Protein AF-A0A1F9YMA4-F1 (afdb_monomer_lite)

Foldseek 3Di:
DDDDDPDDPPDDPPDPVVVVVVVVVVQVPQPDWDDDFQEIETAACDDDFFHDPPVQQDDPPPPNGGPNRVVVNVVVVVVQCCVCVVVVDDRPCVDVVNPNPRRHDYHYRGHDPDDPPDPPPDPPPPDDDDDPD

pLDDT: mean 78.06, std 22.76, range [34.41, 98.19]

Secondary structure (DSSP, 8-state):
-PPP----------HHHHHHHHHHHHHTT--EEEEETTEEEEEBSSSSSSBPPGGG---SS-SSS-HHHHHHHHHHHHHHHIIIIIS-PPPGGGSGGGTT----EEEE----SSS---TTS------S-S---

Sequence (133 aa):
MLRPLIGCLVLNLAAAAGAADDWNRRKTKLDRFHQQDEFRVFYTLSGVQDALPPGSRRDADGDGTPDLVQDVAAQLVAARRVFTEVLGLRHPLQSPRYGGKPKVVNVNLMDFDEGNGTTYDEPIWKAAQRARP

Structure (mmCIF, N/CA/C/O backbone):
data_AF-A0A1F9YMA4-F1
#
_entry.id   AF-A0A1F9YMA4-F1
#
loop_
_atom_site.group_PDB
_atom_site.id
_atom_site.type_symbol
_atom_site.label_atom_id
_atom_site.label_alt_id
_atom_site.label_comp_id
_atom_site.label_asym_id
_atom_site.label_entity_id
_atom_site.label_seq_id
_atom_site.pdbx_PDB_ins_code
_atom_site.Cartn_x
_atom_site.Cartn_y
_atom_site.Cartn_z
_atom_site.occupancy
_atom_site.B_iso_or_equiv
_atom_site.auth_seq_id
_atom_site.auth_comp_id
_atom_site.auth_asym_id
_atom_site.auth_atom_id
_atom_site.pdbx_PDB_model_num
ATOM 1 N N . MET A 1 1 ? -27.272 57.348 -29.421 1.00 37.19 1 MET A N 1
ATOM 2 C CA . MET A 1 1 ? -27.857 56.235 -28.640 1.00 37.19 1 MET A CA 1
ATOM 3 C C . MET A 1 1 ? -26.952 55.021 -28.806 1.00 37.19 1 MET A C 1
ATOM 5 O O . MET A 1 1 ? -26.686 54.628 -29.933 1.00 37.19 1 MET A O 1
ATOM 9 N N . LEU A 1 2 ? -26.362 54.555 -27.705 1.00 35.00 2 LEU A N 1
ATOM 10 C CA . LEU A 1 2 ? -25.187 53.676 -27.639 1.00 35.00 2 LEU A CA 1
ATOM 11 C C . LEU A 1 2 ? -25.626 52.195 -27.577 1.00 35.00 2 LEU A C 1
ATOM 13 O O . LEU A 1 2 ? -26.465 51.853 -26.749 1.00 35.00 2 LEU A O 1
ATOM 17 N N . ARG A 1 3 ? -25.086 51.324 -28.442 1.00 36.53 3 ARG A N 1
ATOM 18 C CA . ARG A 1 3 ? -25.312 49.860 -28.407 1.00 36.53 3 ARG A CA 1
ATOM 19 C C . ARG A 1 3 ? -24.315 49.219 -27.428 1.00 36.53 3 ARG A C 1
ATOM 21 O O . ARG A 1 3 ? -23.128 49.505 -27.573 1.00 36.53 3 ARG A O 1
ATOM 28 N N . PRO A 1 4 ? -24.715 48.334 -26.497 1.00 41.12 4 PRO A N 1
ATOM 29 C CA . PRO A 1 4 ? -23.746 47.557 -25.736 1.00 41.12 4 PRO A CA 1
ATOM 30 C C . PRO A 1 4 ? -23.337 46.301 -26.523 1.00 41.12 4 PRO A C 1
ATOM 32 O O . PRO A 1 4 ? -24.173 45.483 -26.905 1.00 41.12 4 PRO A O 1
ATOM 35 N N . LEU A 1 5 ? -22.033 46.166 -26.770 1.00 44.44 5 LEU A N 1
ATOM 36 C CA . LEU A 1 5 ? -21.385 44.931 -27.210 1.00 44.44 5 LEU A CA 1
ATOM 37 C C . LEU A 1 5 ? -21.244 44.008 -25.994 1.00 44.44 5 LEU A C 1
ATOM 39 O O . LEU A 1 5 ? -20.445 44.276 -25.099 1.00 44.44 5 LEU A O 1
ATOM 43 N N . ILE A 1 6 ? -22.019 42.925 -25.956 1.00 44.66 6 ILE A N 1
ATOM 44 C CA . ILE A 1 6 ? -21.833 41.840 -24.987 1.00 44.66 6 ILE A CA 1
ATOM 45 C C . ILE A 1 6 ? -20.701 40.959 -25.522 1.00 44.66 6 ILE A C 1
ATOM 47 O O . ILE A 1 6 ? -20.899 40.123 -26.402 1.00 44.66 6 ILE A O 1
ATOM 51 N N . GLY A 1 7 ? -19.488 41.204 -25.026 1.00 37.41 7 GLY A N 1
ATOM 52 C CA . GLY A 1 7 ? -18.338 40.332 -25.239 1.00 37.41 7 GLY A CA 1
ATOM 53 C C . GLY A 1 7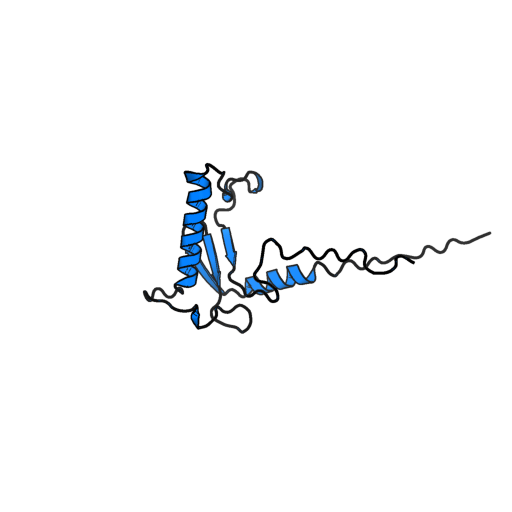 ? -18.507 39.053 -24.425 1.00 37.41 7 GLY A C 1
ATOM 54 O O . GLY A 1 7 ? -18.468 39.081 -23.198 1.00 37.41 7 GLY A O 1
ATOM 55 N N . CYS A 1 8 ? -18.722 37.935 -25.114 1.00 35.25 8 CYS A N 1
ATOM 56 C CA . CYS A 1 8 ? -18.809 36.610 -24.517 1.00 35.25 8 CYS A CA 1
ATOM 57 C C . CYS A 1 8 ? -17.406 36.175 -24.058 1.00 35.25 8 CYS A C 1
ATOM 59 O O . CYS A 1 8 ? -16.556 35.827 -24.877 1.00 35.25 8 CYS A O 1
ATOM 61 N N . LEU A 1 9 ? -17.147 36.220 -22.749 1.00 36.16 9 LEU A N 1
ATOM 62 C CA . LEU A 1 9 ? -15.943 35.655 -22.143 1.00 36.16 9 LEU A CA 1
ATOM 63 C C . LEU A 1 9 ? -16.097 34.126 -22.105 1.00 36.16 9 LEU A C 1
ATOM 65 O O . LEU A 1 9 ? -16.756 33.585 -21.221 1.00 36.16 9 LEU A O 1
ATOM 69 N N . VAL A 1 10 ? -15.517 33.420 -23.076 1.00 42.75 10 VAL A N 1
ATOM 70 C CA . VAL A 1 10 ? -15.397 31.956 -23.015 1.00 42.75 10 VAL A CA 1
ATOM 71 C C . VAL A 1 10 ? -14.225 31.626 -22.094 1.00 42.75 10 VAL A C 1
ATOM 73 O O . VAL A 1 10 ? -13.062 31.716 -22.483 1.00 42.75 10 VAL A O 1
ATOM 76 N N . LEU A 1 11 ? -14.534 31.288 -20.842 1.00 39.09 11 LEU A N 1
ATOM 77 C CA . LEU A 1 11 ? -13.556 30.803 -19.874 1.00 39.09 11 LEU A CA 1
ATOM 78 C C . LEU A 1 11 ? -13.266 29.322 -20.176 1.00 39.09 11 LEU A C 1
ATOM 80 O O . LEU A 1 11 ? -14.116 28.460 -19.968 1.00 39.09 11 LEU A O 1
ATOM 84 N N . ASN A 1 12 ? -12.078 29.027 -20.705 1.00 39.22 12 ASN A N 1
ATOM 85 C CA . ASN A 1 12 ? -11.652 27.662 -21.026 1.00 39.22 12 ASN A CA 1
ATOM 86 C C . ASN A 1 12 ? -11.240 26.909 -19.745 1.00 39.22 12 ASN A C 1
ATOM 88 O O . ASN A 1 12 ? -10.182 27.162 -19.170 1.00 39.22 12 ASN A O 1
ATOM 92 N N . LEU A 1 13 ? -12.090 25.978 -19.308 1.00 45.03 13 LEU A N 1
ATOM 93 C CA . LEU A 1 13 ? -11.980 25.188 -18.076 1.00 45.03 13 LEU A CA 1
ATOM 94 C C . LEU A 1 13 ? -11.423 23.771 -18.352 1.00 45.03 13 LEU A C 1
ATOM 96 O O . LEU A 1 13 ? -12.101 22.788 -18.078 1.00 45.03 13 LEU A O 1
ATOM 100 N N . ALA A 1 14 ? -10.232 23.633 -18.951 1.00 46.03 14 ALA A N 1
ATOM 101 C CA . ALA A 1 14 ? -9.767 22.325 -19.462 1.00 46.03 14 ALA A CA 1
ATOM 102 C C . ALA A 1 14 ? -8.554 21.688 -18.746 1.00 46.03 14 ALA A C 1
ATOM 104 O O . ALA A 1 14 ? -8.293 20.506 -18.941 1.00 46.03 14 ALA A O 1
ATOM 105 N N . ALA A 1 15 ? -7.800 22.410 -17.910 1.00 43.75 15 ALA A N 1
ATOM 106 C CA . ALA A 1 15 ? -6.479 21.922 -17.480 1.00 43.75 15 ALA A CA 1
ATOM 107 C C . ALA A 1 15 ? -6.486 20.877 -16.339 1.00 43.75 15 ALA A C 1
ATOM 109 O O . ALA A 1 15 ? -5.608 20.023 -16.299 1.00 43.75 15 ALA A O 1
ATOM 110 N N . ALA A 1 16 ? -7.464 20.898 -15.424 1.00 44.75 16 ALA A N 1
ATOM 111 C CA . ALA A 1 16 ? -7.492 19.977 -14.274 1.00 44.75 16 ALA A CA 1
ATOM 112 C C . ALA A 1 16 ? -8.074 18.584 -14.594 1.00 44.75 16 ALA A C 1
ATOM 114 O O . ALA A 1 16 ? -7.879 17.648 -13.823 1.00 44.75 16 ALA A O 1
ATOM 115 N N . ALA A 1 17 ? -8.774 18.436 -15.724 1.00 49.19 17 ALA A N 1
ATOM 116 C CA . ALA A 1 17 ? -9.357 17.159 -16.136 1.00 49.19 17 ALA A CA 1
ATOM 117 C C . ALA A 1 17 ? -8.282 16.163 -16.619 1.00 49.19 17 ALA A C 1
ATOM 119 O O . ALA A 1 17 ? -8.317 14.993 -16.250 1.00 49.19 17 ALA A O 1
ATOM 120 N N . GLY A 1 18 ? -7.261 16.642 -17.344 1.00 57.12 18 GLY A N 1
ATOM 121 C CA . GLY A 1 18 ? -6.282 15.777 -18.015 1.00 57.12 18 GLY A CA 1
ATOM 122 C C . GLY A 1 18 ? -5.458 14.877 -17.085 1.00 57.12 18 GLY A C 1
ATOM 123 O O . GLY A 1 18 ? -5.297 13.696 -17.368 1.00 57.12 18 GLY A O 1
ATOM 124 N N . ALA A 1 19 ? -4.977 15.384 -15.945 1.00 60.00 19 ALA A N 1
ATOM 125 C CA . ALA A 1 19 ? -4.152 14.587 -15.026 1.00 60.00 19 ALA A CA 1
ATOM 126 C C . ALA A 1 19 ? -4.958 13.499 -14.287 1.00 60.00 19 ALA A C 1
ATOM 128 O O . ALA A 1 19 ? -4.486 12.375 -14.105 1.00 60.00 19 ALA A O 1
ATOM 129 N N . ALA A 1 20 ? -6.197 13.809 -13.887 1.00 62.16 20 ALA A N 1
ATOM 130 C CA . ALA A 1 20 ? -7.091 12.835 -13.262 1.00 62.16 20 ALA A CA 1
ATOM 131 C C . ALA A 1 20 ? -7.522 11.743 -14.259 1.00 62.16 20 ALA A C 1
ATOM 133 O O . ALA A 1 20 ? -7.615 10.567 -13.891 1.00 62.16 20 ALA A O 1
ATOM 134 N N . ASP A 1 21 ? -7.737 12.117 -15.521 1.00 74.62 21 ASP A N 1
ATOM 135 C CA . ASP A 1 21 ? -8.067 11.193 -16.607 1.00 74.62 21 ASP A CA 1
ATOM 136 C C . ASP A 1 21 ? -6.889 10.265 -16.944 1.00 74.62 21 ASP A C 1
ATOM 138 O O . ASP A 1 21 ? -7.074 9.057 -17.123 1.00 74.62 21 ASP A O 1
ATOM 142 N N . ASP A 1 22 ? -5.665 10.794 -16.941 1.00 81.50 22 ASP A N 1
ATOM 143 C CA . ASP A 1 22 ? -4.432 10.033 -17.148 1.00 81.50 22 ASP A CA 1
ATOM 144 C C . ASP A 1 22 ? -4.184 9.008 -16.040 1.00 81.50 22 ASP A C 1
ATOM 146 O O . ASP A 1 22 ? -3.942 7.831 -16.323 1.00 81.50 22 ASP A O 1
ATOM 150 N N . TRP A 1 23 ? -4.346 9.417 -14.783 1.00 80.75 23 TRP A N 1
ATOM 151 C CA . TRP A 1 23 ? -4.269 8.524 -13.629 1.00 80.75 23 TRP A CA 1
ATOM 152 C C . TRP A 1 23 ? -5.311 7.402 -13.691 1.00 80.75 23 TRP A C 1
ATOM 154 O O . TRP A 1 23 ? -4.999 6.228 -13.477 1.00 80.75 23 TRP A O 1
ATOM 164 N N . ASN A 1 24 ? -6.567 7.736 -14.005 1.00 85.38 24 ASN A N 1
ATOM 165 C CA . ASN A 1 24 ? -7.628 6.738 -14.126 1.00 85.38 24 ASN A CA 1
ATOM 166 C C . ASN A 1 24 ? -7.340 5.736 -15.249 1.00 85.38 24 ASN A C 1
ATOM 168 O O . ASN A 1 24 ? -7.510 4.537 -15.035 1.00 85.38 24 ASN A O 1
ATOM 172 N N . ARG A 1 25 ? -6.837 6.203 -16.396 1.00 87.75 25 ARG A N 1
ATOM 173 C CA . ARG A 1 25 ? -6.434 5.353 -17.525 1.00 87.75 25 ARG A CA 1
ATOM 174 C C . ARG A 1 25 ? -5.220 4.474 -17.214 1.00 87.75 25 ARG A C 1
ATOM 176 O O . ARG A 1 25 ? -5.120 3.372 -17.746 1.00 87.75 25 ARG A O 1
ATOM 183 N N . ARG A 1 26 ? -4.274 4.940 -16.397 1.00 89.19 26 ARG A N 1
ATOM 184 C CA . ARG A 1 26 ? -3.100 4.147 -15.990 1.00 89.19 26 ARG A CA 1
ATOM 185 C C . ARG A 1 26 ? -3.475 3.038 -15.018 1.00 89.19 26 ARG A C 1
ATOM 187 O O . ARG A 1 26 ? -3.130 1.888 -15.266 1.00 89.19 26 ARG A O 1
ATOM 194 N N . LYS A 1 27 ? -4.302 3.334 -14.010 1.00 89.44 27 LYS A N 1
ATOM 195 C CA . LYS A 1 27 ? -4.815 2.317 -13.072 1.00 89.44 27 LYS A CA 1
ATOM 196 C C . LYS A 1 27 ? -5.494 1.141 -13.768 1.00 89.44 27 LYS A C 1
ATOM 198 O O . LYS A 1 27 ? -5.356 0.014 -13.310 1.00 89.44 27 LYS A O 1
ATOM 203 N N . THR A 1 28 ? -6.217 1.370 -14.869 1.00 90.94 28 THR A N 1
ATOM 204 C CA . THR A 1 28 ? -6.881 0.273 -15.599 1.00 90.94 28 THR A CA 1
ATOM 205 C C . THR A 1 28 ? -5.904 -0.667 -16.308 1.00 90.94 28 THR A C 1
ATOM 207 O O . THR A 1 28 ? -6.336 -1.707 -16.793 1.00 90.94 28 THR A O 1
ATOM 210 N N . LYS A 1 29 ? -4.612 -0.321 -16.395 1.00 93.00 29 LYS A N 1
ATOM 211 C CA . LYS A 1 29 ? -3.555 -1.172 -16.963 1.00 93.00 29 LYS A CA 1
ATOM 212 C C . LYS A 1 29 ? -2.882 -2.080 -15.930 1.00 93.00 29 LYS A C 1
ATOM 214 O O . LYS A 1 29 ? -2.098 -2.936 -16.324 1.00 93.00 29 LYS A O 1
ATOM 219 N N . LEU A 1 30 ? -3.162 -1.900 -14.637 1.00 94.62 30 LEU A N 1
ATOM 220 C CA . LEU A 1 30 ? -2.674 -2.801 -13.596 1.00 94.62 30 LEU A CA 1
ATOM 221 C C . LEU A 1 30 ? -3.466 -4.109 -13.672 1.00 94.62 30 LEU A C 1
ATOM 223 O O . LEU A 1 30 ? -4.652 -4.151 -13.348 1.00 94.62 30 LEU A O 1
ATOM 227 N N . ASP A 1 31 ? -2.815 -5.161 -14.156 1.00 95.75 31 ASP A N 1
ATOM 228 C CA . ASP A 1 31 ? -3.439 -6.424 -14.556 1.00 95.75 31 ASP A CA 1
ATOM 229 C C . ASP A 1 31 ? -3.365 -7.519 -13.485 1.00 95.75 31 ASP A C 1
ATOM 231 O O . ASP A 1 31 ? -4.040 -8.544 -13.598 1.00 95.75 31 ASP A O 1
ATOM 235 N N . ARG A 1 32 ? -2.581 -7.305 -12.423 1.00 97.50 32 ARG A N 1
ATOM 236 C CA . ARG A 1 32 ? -2.447 -8.231 -11.295 1.00 97.50 32 ARG A CA 1
ATOM 237 C C . ARG A 1 32 ? -2.877 -7.562 -9.997 1.00 97.50 32 ARG A C 1
ATOM 239 O O . ARG A 1 32 ? -2.805 -6.342 -9.843 1.00 97.50 32 ARG A O 1
ATOM 246 N N . PHE A 1 33 ? -3.306 -8.375 -9.036 1.00 97.56 33 PHE A N 1
ATOM 247 C CA . PHE A 1 33 ? -3.516 -7.915 -7.671 1.00 97.56 33 PHE A CA 1
ATOM 248 C C . PHE A 1 33 ? -3.151 -8.991 -6.652 1.00 97.56 33 PHE A C 1
ATOM 250 O O . PHE A 1 33 ? -3.270 -10.183 -6.923 1.00 97.56 33 PHE A O 1
ATOM 257 N N . HIS A 1 34 ? -2.750 -8.543 -5.470 1.00 98.00 34 HIS A N 1
ATOM 258 C CA . HIS A 1 34 ? -2.648 -9.351 -4.260 1.00 98.00 34 HIS A CA 1
ATOM 259 C C . HIS A 1 34 ? -3.577 -8.741 -3.209 1.00 98.00 34 HIS A C 1
ATOM 261 O O . HIS A 1 34 ? -3.714 -7.517 -3.140 1.00 98.00 34 HIS A O 1
ATOM 267 N N . GLN A 1 35 ? -4.262 -9.566 -2.420 1.00 97.88 35 GLN A N 1
ATOM 268 C CA . GLN A 1 35 ? -5.158 -9.076 -1.377 1.00 97.88 35 GLN A CA 1
ATOM 269 C C . GLN A 1 35 ? -4.825 -9.723 -0.038 1.00 97.88 35 GLN A C 1
ATOM 271 O O . GLN A 1 35 ? -4.809 -10.946 0.066 1.00 97.88 35 GLN A O 1
ATOM 276 N N . GLN A 1 36 ? -4.669 -8.882 0.982 1.00 97.88 36 GLN A N 1
ATOM 277 C CA . GLN A 1 36 ? -4.536 -9.287 2.375 1.00 97.88 36 GLN A CA 1
ATOM 278 C C . GLN A 1 36 ? -5.513 -8.468 3.224 1.00 97.88 36 GLN A C 1
ATOM 280 O O . GLN A 1 36 ? -5.521 -7.237 3.164 1.00 97.88 36 GLN A O 1
ATOM 285 N N . ASP A 1 37 ? -6.366 -9.153 3.988 1.00 96.44 37 ASP A N 1
ATOM 286 C CA . ASP A 1 37 ? -7.514 -8.566 4.690 1.00 96.44 37 ASP A CA 1
ATOM 287 C C . ASP A 1 37 ? -8.342 -7.641 3.763 1.00 96.44 37 ASP A C 1
ATOM 289 O O . ASP A 1 37 ? -8.775 -8.048 2.675 1.00 96.44 37 ASP A O 1
ATOM 293 N N . GLU A 1 38 ? -8.587 -6.395 4.178 1.00 95.62 38 GLU A N 1
ATOM 294 C CA . GLU A 1 38 ? -9.283 -5.392 3.375 1.00 95.62 38 GLU A CA 1
ATOM 295 C C . GLU A 1 38 ? -8.408 -4.690 2.323 1.00 95.62 38 GLU A C 1
ATOM 297 O O . GLU A 1 38 ? -8.941 -3.897 1.548 1.00 95.62 38 GLU A O 1
ATOM 302 N N . PHE A 1 39 ? -7.097 -4.929 2.264 1.00 97.94 39 PHE A N 1
ATOM 303 C CA . PHE A 1 39 ? -6.201 -4.219 1.349 1.00 97.94 39 PHE A CA 1
ATOM 304 C C . PHE A 1 39 ? -5.964 -5.019 0.076 1.00 97.94 39 PHE A C 1
ATOM 306 O O . PHE A 1 39 ? -5.400 -6.111 0.107 1.00 97.94 39 PHE A O 1
ATOM 313 N N . ARG A 1 40 ? -6.370 -4.455 -1.065 1.00 98.19 40 ARG A N 1
ATOM 314 C CA . ARG A 1 40 ? -6.106 -5.019 -2.391 1.00 98.19 40 ARG A CA 1
ATOM 315 C C . ARG A 1 40 ? -5.073 -4.172 -3.114 1.00 98.19 40 ARG A C 1
ATOM 317 O O . ARG A 1 40 ? -5.368 -3.041 -3.496 1.00 98.19 40 ARG A O 1
ATOM 324 N N . VAL A 1 41 ? -3.891 -4.737 -3.312 1.00 97.81 41 VAL A N 1
ATOM 325 C CA . VAL A 1 41 ? -2.746 -4.093 -3.950 1.00 97.81 41 VAL A CA 1
ATOM 326 C C . VAL A 1 41 ? -2.700 -4.495 -5.421 1.00 97.81 41 VAL A C 1
ATOM 328 O O . VAL A 1 41 ? -2.460 -5.656 -5.739 1.00 97.81 41 VAL A O 1
ATOM 331 N N . PHE A 1 42 ? -2.950 -3.542 -6.313 1.00 97.81 42 PHE A N 1
ATOM 332 C CA . PHE A 1 42 ? -2.850 -3.690 -7.763 1.00 97.81 42 PHE A CA 1
ATOM 333 C C . PHE A 1 42 ? -1.450 -3.335 -8.251 1.00 97.81 42 PHE A C 1
ATOM 335 O O . PHE A 1 42 ? -0.853 -2.367 -7.779 1.00 97.81 42 PHE A O 1
ATOM 342 N N . TYR A 1 43 ? -0.952 -4.102 -9.215 1.00 96.31 43 TYR A N 1
ATOM 343 C CA . TYR A 1 43 ? 0.370 -3.928 -9.807 1.00 96.31 43 TYR A CA 1
ATOM 344 C C . TYR A 1 43 ? 0.410 -4.527 -11.220 1.00 96.31 43 TYR A C 1
ATOM 346 O O . TYR A 1 43 ? -0.489 -5.269 -11.619 1.00 96.31 43 TYR A O 1
ATOM 354 N N . THR A 1 44 ? 1.467 -4.235 -11.977 1.00 96.38 44 THR A N 1
ATOM 355 C CA . THR A 1 44 ? 1.781 -4.957 -13.216 1.00 96.38 44 THR A CA 1
ATOM 356 C C . THR A 1 44 ? 3.266 -5.295 -13.288 1.00 96.38 44 THR A C 1
ATOM 358 O O . THR A 1 44 ? 4.116 -4.630 -12.693 1.00 96.38 44 THR A O 1
ATOM 361 N N . LEU A 1 45 ? 3.586 -6.374 -14.000 1.00 94.81 45 LEU A N 1
ATOM 362 C CA . LEU A 1 45 ? 4.962 -6.788 -14.298 1.00 94.81 45 LEU A CA 1
ATOM 363 C C . LEU A 1 45 ? 5.367 -6.463 -15.741 1.00 94.81 45 LEU A C 1
ATOM 365 O O . LEU A 1 45 ? 6.498 -6.743 -16.147 1.00 94.81 45 LEU A O 1
ATOM 369 N N . SER A 1 46 ? 4.451 -5.898 -16.525 1.00 91.19 46 SER A N 1
ATOM 370 C CA . SER A 1 46 ? 4.628 -5.666 -17.953 1.00 91.19 46 SER A CA 1
ATOM 371 C C . SER A 1 46 ? 4.363 -4.206 -18.314 1.00 91.19 46 SER A C 1
ATOM 373 O O . SER A 1 46 ? 3.651 -3.494 -17.612 1.00 91.19 46 SER A O 1
ATOM 375 N N . GLY A 1 47 ? 4.963 -3.748 -19.412 1.00 87.12 47 GLY A N 1
ATOM 376 C CA . GLY A 1 47 ? 4.920 -2.345 -19.817 1.00 87.12 47 GLY A CA 1
ATOM 377 C C . GLY A 1 47 ? 6.150 -1.552 -19.377 1.00 87.12 47 GLY A C 1
ATOM 378 O O . GLY A 1 47 ? 7.049 -2.072 -18.721 1.00 87.12 47 GLY A O 1
ATOM 379 N N . VAL A 1 48 ? 6.204 -0.295 -19.821 1.00 82.75 48 VAL A N 1
ATOM 380 C CA . VAL A 1 48 ? 7.379 0.581 -19.659 1.00 82.75 48 VAL A CA 1
ATOM 381 C C . VAL A 1 48 ? 7.224 1.545 -18.482 1.00 82.75 48 VAL A C 1
ATOM 383 O O . VAL A 1 48 ? 8.216 1.867 -17.848 1.00 82.75 48 VA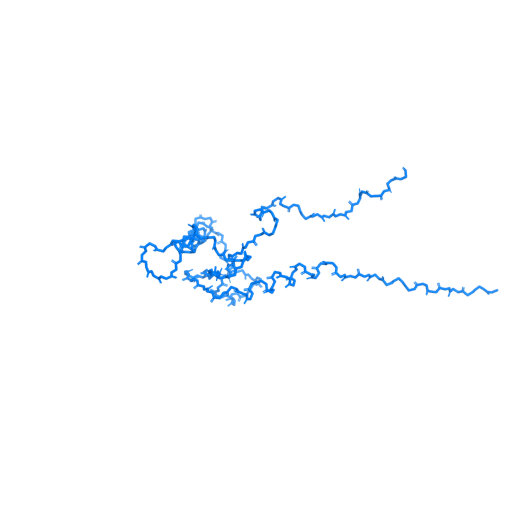L A O 1
ATOM 386 N N . GLN A 1 49 ? 5.998 1.995 -18.201 1.00 84.31 49 GLN A N 1
ATOM 387 C CA . GLN A 1 49 ? 5.738 3.062 -17.229 1.00 84.31 49 GLN A CA 1
ATOM 388 C C . GLN A 1 49 ? 5.439 2.507 -15.830 1.00 84.31 49 GLN A C 1
ATOM 390 O O . GLN A 1 49 ? 6.196 2.738 -14.907 1.00 84.31 49 GLN A O 1
ATOM 395 N N . ASP A 1 50 ? 4.372 1.716 -15.678 1.00 90.31 50 ASP A N 1
ATOM 396 C CA . ASP A 1 50 ? 3.861 1.289 -14.359 1.00 90.31 50 ASP A CA 1
ATOM 397 C C . ASP A 1 50 ? 4.305 -0.115 -13.921 1.00 90.31 50 ASP A C 1
ATOM 399 O O . ASP A 1 50 ? 3.825 -0.653 -12.923 1.00 90.31 50 ASP A O 1
ATOM 403 N N . ALA A 1 51 ? 5.197 -0.746 -14.685 1.00 92.50 51 ALA A N 1
ATOM 404 C CA . ALA A 1 51 ? 5.688 -2.071 -14.347 1.00 92.50 51 ALA A CA 1
ATOM 405 C C . ALA A 1 51 ? 6.631 -1.998 -13.150 1.00 92.50 51 ALA A C 1
ATOM 407 O O . ALA A 1 51 ? 7.561 -1.194 -13.147 1.00 92.50 51 ALA A O 1
ATOM 408 N N . LEU A 1 52 ? 6.462 -2.903 -12.180 1.00 91.81 52 LEU A N 1
ATOM 409 C CA . LEU A 1 52 ? 7.396 -2.996 -11.058 1.00 91.81 52 LEU A CA 1
ATOM 410 C C . LEU A 1 52 ? 8.839 -3.105 -11.587 1.00 91.81 52 LEU A C 1
ATOM 412 O O . LEU A 1 52 ? 9.074 -3.894 -12.509 1.00 91.81 52 LEU A O 1
ATOM 416 N N . PRO A 1 53 ? 9.821 -2.366 -11.047 1.00 90.38 53 PRO A N 1
ATOM 417 C CA . PRO A 1 53 ? 11.208 -2.473 -11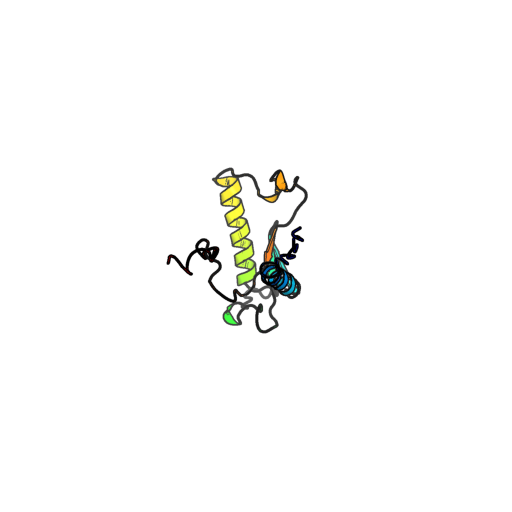.492 1.00 90.38 53 PRO A CA 1
ATOM 418 C C . PRO A 1 53 ? 11.732 -3.908 -11.329 1.00 90.38 53 PRO A C 1
ATOM 420 O O . PRO A 1 53 ? 11.358 -4.563 -10.356 1.00 90.38 53 PRO A O 1
ATOM 423 N N . PRO A 1 54 ? 12.611 -4.425 -12.211 1.00 88.06 54 PRO A N 1
ATOM 424 C CA . PRO A 1 54 ? 13.100 -5.807 -12.129 1.00 88.06 54 PRO A CA 1
ATOM 425 C C . PRO A 1 54 ? 13.642 -6.215 -10.749 1.00 88.06 54 PRO A C 1
ATOM 427 O O . PRO A 1 54 ? 13.369 -7.323 -10.297 1.00 88.06 54 PRO A O 1
ATOM 430 N N . GLY A 1 55 ? 14.336 -5.309 -10.047 1.00 88.44 55 GLY A N 1
ATOM 431 C CA . GLY A 1 55 ? 14.857 -5.554 -8.694 1.00 88.44 55 GLY A CA 1
ATOM 432 C C . GLY A 1 55 ? 13.782 -5.750 -7.615 1.00 88.44 55 GLY A C 1
ATOM 433 O O . GLY A 1 55 ? 14.063 -6.328 -6.573 1.00 88.44 55 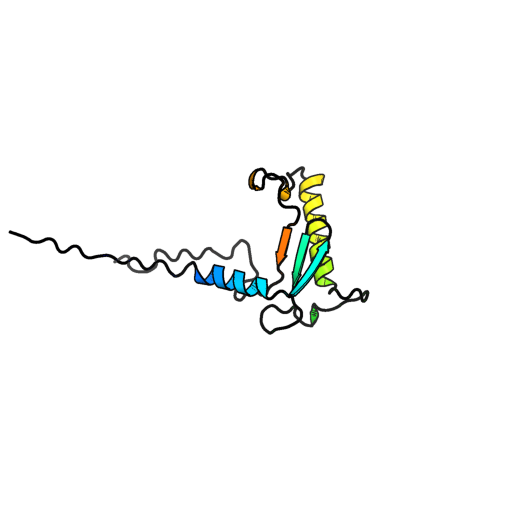GLY A O 1
ATOM 434 N N . SER A 1 56 ? 12.548 -5.324 -7.880 1.00 89.06 56 SER A N 1
ATOM 435 C CA . SER A 1 56 ? 11.395 -5.437 -6.982 1.00 89.06 56 SER A CA 1
ATOM 436 C C . SER A 1 56 ? 10.470 -6.612 -7.323 1.00 89.06 56 SER A C 1
ATOM 438 O O . SER A 1 56 ? 9.423 -6.762 -6.700 1.00 89.06 56 SER A O 1
ATOM 440 N N . ARG A 1 57 ? 10.822 -7.435 -8.323 1.00 92.75 57 ARG A N 1
ATOM 441 C CA . ARG A 1 57 ? 10.017 -8.585 -8.786 1.00 92.75 57 ARG A CA 1
ATOM 442 C C . ARG A 1 57 ? 10.413 -9.912 -8.142 1.00 92.75 57 ARG A C 1
ATOM 444 O O . ARG A 1 57 ? 9.983 -10.958 -8.618 1.00 92.75 57 ARG A O 1
ATOM 451 N N . ARG A 1 58 ? 11.281 -9.880 -7.129 1.00 95.19 58 ARG A N 1
ATOM 452 C CA . ARG A 1 58 ? 11.705 -11.083 -6.413 1.00 95.19 58 ARG A CA 1
ATOM 453 C C . ARG A 1 58 ? 10.484 -11.747 -5.779 1.00 95.19 58 ARG A C 1
ATOM 455 O O . ARG A 1 58 ? 9.670 -11.052 -5.190 1.00 95.19 58 ARG A O 1
ATOM 462 N N . ASP A 1 59 ? 10.391 -13.056 -5.938 1.00 96.19 59 ASP A N 1
ATOM 463 C CA . ASP A 1 59 ? 9.368 -13.932 -5.370 1.00 96.19 59 ASP A CA 1
ATOM 464 C C . ASP A 1 59 ? 10.138 -15.096 -4.734 1.00 96.19 59 ASP A C 1
ATOM 466 O O . ASP A 1 59 ? 10.717 -15.933 -5.435 1.00 96.19 59 ASP A O 1
ATOM 470 N N . ALA A 1 60 ? 10.325 -15.023 -3.418 1.00 95.69 60 ALA A N 1
ATOM 471 C CA . ALA A 1 60 ? 11.214 -15.923 -2.691 1.00 95.69 60 ALA A CA 1
ATOM 472 C C . ALA A 1 60 ? 10.592 -17.290 -2.421 1.00 95.69 60 ALA A C 1
ATOM 474 O O . ALA A 1 60 ? 11.316 -18.286 -2.347 1.00 95.69 60 ALA A O 1
ATOM 475 N N . ASP A 1 61 ? 9.283 -17.307 -2.196 1.00 95.00 61 ASP A N 1
ATOM 476 C CA . ASP A 1 61 ? 8.508 -18.482 -1.817 1.00 95.00 61 ASP A CA 1
ATOM 477 C C . ASP A 1 61 ? 7.822 -19.149 -3.019 1.00 95.00 61 ASP A C 1
ATOM 479 O O . ASP A 1 61 ? 7.379 -20.295 -2.911 1.00 95.00 61 ASP A O 1
ATOM 483 N N . GLY A 1 62 ? 7.843 -18.498 -4.184 1.00 95.31 62 GLY A N 1
ATOM 484 C CA . GLY A 1 62 ? 7.357 -19.032 -5.449 1.00 95.31 62 GLY A CA 1
ATOM 485 C C . GLY A 1 62 ? 5.837 -19.005 -5.560 1.00 95.31 62 GLY A C 1
ATOM 486 O O . GLY A 1 62 ? 5.275 -19.800 -6.320 1.00 95.31 62 GLY A O 1
ATOM 487 N N . ASP A 1 63 ? 5.160 -18.140 -4.801 1.00 94.94 63 ASP A N 1
ATOM 488 C CA . ASP A 1 63 ? 3.698 -18.042 -4.794 1.00 94.94 63 ASP A CA 1
ATOM 489 C C . ASP A 1 63 ? 3.136 -17.265 -6.008 1.00 94.94 63 ASP A C 1
ATOM 491 O O . ASP A 1 63 ? 1.921 -17.204 -6.233 1.00 94.94 63 ASP A O 1
ATOM 495 N N . GLY A 1 64 ? 4.024 -16.706 -6.838 1.00 95.19 64 GLY A N 1
ATOM 496 C CA . GLY A 1 64 ? 3.713 -15.936 -8.035 1.00 95.19 64 GLY A CA 1
ATOM 497 C C . GLY A 1 64 ? 3.474 -14.446 -7.776 1.00 95.19 64 GLY A C 1
ATOM 498 O O . GLY A 1 64 ? 3.197 -13.705 -8.736 1.00 95.19 64 GLY A O 1
ATOM 499 N N . THR A 1 65 ? 3.566 -13.992 -6.526 1.00 97.25 65 THR A N 1
ATOM 500 C CA . THR A 1 65 ? 3.425 -12.605 -6.082 1.00 97.25 65 THR A CA 1
ATOM 501 C C . THR A 1 65 ? 4.782 -12.076 -5.625 1.00 97.25 65 THR A C 1
ATOM 503 O O . THR A 1 65 ? 5.370 -12.621 -4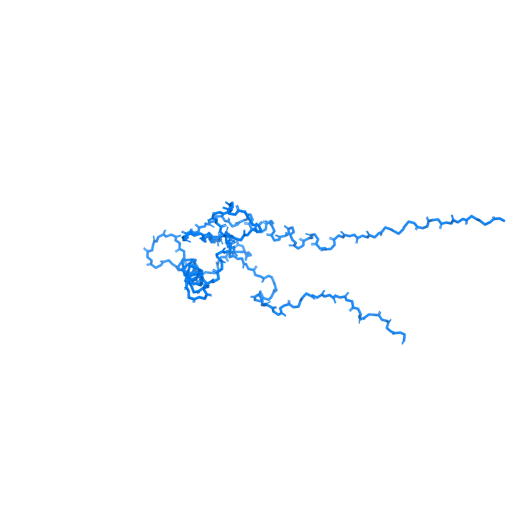.699 1.00 97.25 65 THR A O 1
ATOM 506 N N . PRO A 1 66 ? 5.280 -10.963 -6.194 1.00 97.50 66 PRO A N 1
ATOM 507 C CA . PRO A 1 66 ? 6.530 -10.386 -5.719 1.00 97.50 66 PRO A CA 1
ATOM 508 C C . PRO A 1 66 ? 6.497 -10.066 -4.220 1.00 97.50 66 PRO A C 1
ATOM 510 O O . PRO A 1 66 ? 5.531 -9.455 -3.754 1.00 97.50 66 PRO A O 1
ATOM 513 N N . ASP A 1 67 ? 7.584 -10.378 -3.513 1.00 96.75 67 ASP A N 1
ATOM 514 C CA . ASP A 1 67 ? 7.774 -10.152 -2.074 1.00 96.75 67 ASP A CA 1
ATOM 515 C C . ASP A 1 67 ? 7.396 -8.711 -1.691 1.00 96.75 67 ASP A C 1
ATOM 517 O O . ASP A 1 67 ? 6.674 -8.483 -0.727 1.00 96.75 67 ASP A O 1
ATOM 521 N N . LEU A 1 68 ? 7.787 -7.724 -2.513 1.00 96.50 68 LEU A N 1
ATOM 522 C CA . LEU A 1 68 ? 7.450 -6.311 -2.301 1.00 96.50 68 LEU A CA 1
ATOM 523 C C . LEU A 1 68 ? 5.935 -6.078 -2.176 1.00 96.50 68 LEU A C 1
ATOM 525 O O . LEU A 1 68 ? 5.490 -5.272 -1.362 1.00 96.50 68 LEU A O 1
ATOM 529 N N . VAL A 1 69 ? 5.134 -6.731 -3.019 1.00 97.12 69 VAL A N 1
ATOM 530 C CA . VAL A 1 69 ? 3.676 -6.556 -3.025 1.00 97.12 69 VAL A CA 1
ATOM 531 C C . VAL A 1 69 ? 3.075 -7.153 -1.752 1.00 97.12 69 VAL A C 1
ATOM 533 O O . VAL A 1 69 ? 2.179 -6.544 -1.160 1.00 97.12 69 VAL A O 1
ATOM 536 N N . GLN A 1 70 ? 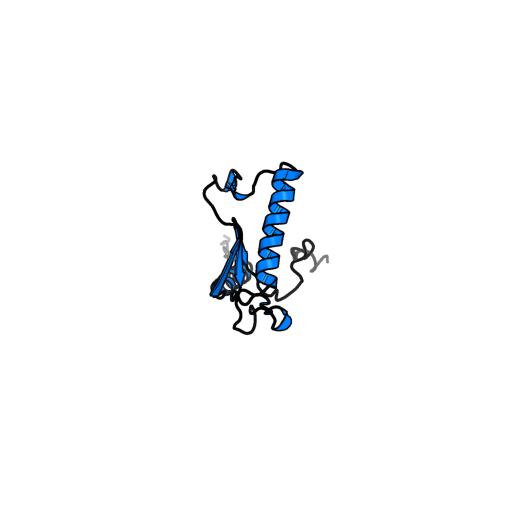3.589 -8.308 -1.323 1.00 97.44 70 GLN A N 1
ATOM 537 C CA . GLN A 1 70 ? 3.191 -8.954 -0.073 1.00 97.44 70 GLN A CA 1
ATOM 538 C C . GLN A 1 70 ? 3.568 -8.081 1.135 1.00 97.44 70 GLN A C 1
ATOM 540 O O . GLN A 1 70 ? 2.721 -7.790 1.980 1.00 97.44 70 GLN A O 1
ATOM 545 N N . ASP A 1 71 ? 4.798 -7.560 1.165 1.00 97.50 71 ASP A N 1
ATOM 546 C CA . ASP A 1 71 ? 5.297 -6.672 2.217 1.00 97.50 71 ASP A CA 1
ATOM 547 C C . ASP A 1 71 ? 4.452 -5.401 2.344 1.00 97.50 71 ASP A C 1
ATOM 549 O O . ASP A 1 71 ? 4.095 -5.001 3.454 1.00 97.50 71 ASP A O 1
ATOM 553 N N . VAL A 1 72 ? 4.075 -4.774 1.223 1.00 97.19 72 VAL A N 1
ATOM 554 C CA . VAL A 1 72 ? 3.178 -3.608 1.227 1.00 97.19 72 VAL A CA 1
ATOM 555 C C . VAL A 1 72 ? 1.829 -3.964 1.853 1.00 97.19 72 VAL A C 1
ATOM 557 O O . VAL A 1 72 ? 1.328 -3.219 2.698 1.00 97.19 72 VAL A O 1
ATOM 560 N N . ALA A 1 73 ? 1.232 -5.096 1.476 1.00 97.50 73 ALA A N 1
ATOM 561 C CA . ALA A 1 73 ? -0.048 -5.523 2.034 1.00 97.50 73 ALA A CA 1
ATOM 562 C C . ALA A 1 73 ? 0.060 -5.797 3.547 1.00 97.50 73 ALA A C 1
ATOM 564 O O . ALA A 1 73 ? -0.764 -5.312 4.328 1.00 97.50 73 ALA A O 1
ATOM 565 N N . ALA A 1 74 ? 1.122 -6.480 3.977 1.00 98.06 74 ALA A N 1
ATOM 566 C CA . ALA A 1 74 ? 1.401 -6.752 5.381 1.00 98.06 74 ALA A CA 1
ATOM 567 C C . ALA A 1 74 ? 1.621 -5.466 6.196 1.00 98.06 74 ALA A C 1
ATOM 569 O O . ALA A 1 74 ? 1.068 -5.324 7.291 1.00 98.06 74 ALA A O 1
ATOM 570 N N . GLN A 1 75 ? 2.365 -4.498 5.654 1.00 97.62 75 GLN A N 1
ATOM 571 C CA . GLN A 1 75 ? 2.574 -3.191 6.281 1.00 97.62 75 GLN A CA 1
ATOM 572 C C . GLN A 1 75 ? 1.268 -2.405 6.421 1.00 97.62 75 GLN A C 1
ATOM 574 O O . GLN A 1 75 ? 1.041 -1.790 7.462 1.00 97.62 75 GLN A O 1
ATOM 579 N N . LEU A 1 76 ? 0.381 -2.447 5.421 1.00 97.75 76 LEU A N 1
ATOM 580 C CA . LEU A 1 76 ? -0.929 -1.793 5.492 1.00 97.75 76 LEU A CA 1
ATOM 581 C C . LEU A 1 76 ? -1.812 -2.403 6.585 1.00 97.75 76 LEU A C 1
ATOM 583 O O . LEU A 1 76 ? -2.422 -1.665 7.363 1.00 97.75 76 LEU A O 1
ATOM 587 N N . VAL A 1 77 ? -1.831 -3.734 6.701 1.00 97.38 77 VAL A N 1
ATOM 588 C CA . VAL A 1 77 ? -2.535 -4.430 7.788 1.00 97.38 77 VAL A CA 1
ATOM 589 C C . VAL A 1 77 ? -1.952 -4.042 9.146 1.00 97.38 77 VAL A C 1
ATOM 591 O O . VAL A 1 77 ? -2.700 -3.689 10.061 1.00 97.38 77 VAL A O 1
ATOM 594 N N . ALA A 1 78 ? -0.624 -4.049 9.286 1.00 97.69 78 ALA A N 1
ATOM 595 C CA . ALA A 1 78 ? 0.045 -3.654 10.523 1.00 97.69 78 ALA A CA 1
ATOM 596 C C . ALA A 1 78 ? -0.277 -2.199 10.903 1.00 97.69 78 ALA A C 1
ATOM 598 O O . ALA A 1 78 ? -0.676 -1.930 12.038 1.00 97.69 78 ALA A O 1
ATOM 599 N N . ALA A 1 79 ? -0.187 -1.271 9.947 1.00 96.81 79 ALA A N 1
ATOM 600 C CA . ALA A 1 79 ? -0.531 0.132 10.145 1.00 96.81 79 ALA A CA 1
ATOM 601 C C . ALA A 1 79 ? -1.995 0.291 10.567 1.00 96.81 79 ALA A C 1
ATOM 603 O O . ALA A 1 79 ? -2.285 0.995 11.536 1.00 96.81 79 ALA A O 1
ATOM 604 N N . ARG A 1 80 ? -2.923 -0.409 9.901 1.00 95.88 80 ARG A N 1
ATOM 605 C CA . ARG A 1 80 ? -4.337 -0.411 10.283 1.00 95.88 80 ARG A CA 1
ATOM 606 C C . ARG A 1 80 ? -4.523 -0.848 11.731 1.00 95.88 80 ARG A C 1
ATOM 608 O O . ARG A 1 80 ? -5.233 -0.157 12.455 1.00 95.88 80 ARG A O 1
ATOM 615 N N . ARG A 1 81 ? -3.873 -1.932 12.170 1.00 96.44 81 ARG A N 1
ATOM 616 C CA . ARG A 1 81 ? -3.951 -2.402 13.565 1.00 96.44 81 ARG A CA 1
ATOM 617 C C . ARG A 1 81 ? -3.428 -1.356 14.541 1.00 96.44 81 ARG A C 1
ATOM 619 O O . ARG A 1 81 ? -4.101 -1.066 15.522 1.00 96.44 81 ARG A O 1
ATOM 626 N N . VAL A 1 82 ? -2.292 -0.721 14.251 1.00 97.75 82 VAL A N 1
ATOM 627 C CA . VAL A 1 82 ? -1.773 0.375 15.089 1.00 97.75 82 VAL A CA 1
ATOM 628 C C . VAL A 1 82 ? -2.807 1.497 15.213 1.00 97.75 82 VAL A C 1
ATOM 630 O O . VAL A 1 82 ? -3.151 1.906 16.322 1.00 97.75 82 VAL A O 1
ATOM 633 N N . PHE A 1 83 ? -3.367 1.968 14.099 1.00 96.62 83 PHE A N 1
ATOM 634 C CA . PHE A 1 83 ? -4.338 3.059 14.139 1.00 96.62 83 PHE A CA 1
ATOM 635 C C . PHE A 1 83 ? -5.642 2.678 14.848 1.00 96.62 83 PHE A C 1
ATOM 637 O O . PHE A 1 83 ? -6.174 3.492 15.601 1.00 96.62 83 PHE A O 1
ATOM 644 N N . THR A 1 84 ? -6.169 1.471 14.641 1.00 96.25 84 THR A N 1
ATOM 645 C CA . THR A 1 84 ? -7.483 1.101 15.186 1.00 96.25 84 THR A CA 1
ATOM 646 C C . THR A 1 84 ? -7.426 0.484 16.576 1.00 96.25 84 THR A C 1
ATOM 648 O O . THR A 1 84 ? -8.292 0.765 17.396 1.00 96.25 84 THR A O 1
ATOM 651 N N . GLU A 1 85 ? -6.435 -0.359 16.852 1.00 96.12 85 GLU A N 1
ATOM 652 C CA . GLU A 1 85 ? -6.364 -1.153 18.086 1.00 96.12 85 GLU A CA 1
ATOM 653 C C . GLU A 1 85 ? -5.507 -0.469 19.151 1.00 96.12 85 GLU A C 1
ATOM 655 O O . GLU A 1 85 ? -5.876 -0.481 20.322 1.00 96.12 85 GLU A O 1
ATOM 660 N N . VAL A 1 86 ? -4.400 0.173 18.759 1.00 96.12 86 VAL A N 1
ATOM 661 C CA . VAL A 1 86 ? -3.513 0.869 19.708 1.00 96.12 86 VAL A CA 1
ATOM 662 C C . VAL A 1 86 ? -3.988 2.298 19.958 1.00 96.12 86 VAL A C 1
ATOM 664 O O . VAL A 1 86 ? -4.075 2.730 21.104 1.00 96.12 86 VAL A O 1
ATOM 667 N N . LEU A 1 87 ? -4.315 3.039 18.896 1.00 96.88 87 LEU A N 1
ATOM 668 C CA . LEU A 1 87 ? -4.734 4.443 19.000 1.00 96.88 87 LEU A CA 1
ATOM 669 C C . LEU A 1 87 ? -6.255 4.628 19.108 1.00 96.88 87 LEU A C 1
ATOM 671 O O . LEU A 1 87 ? -6.721 5.748 19.314 1.00 96.88 87 LEU A O 1
ATOM 675 N N . GLY A 1 88 ? -7.039 3.556 18.959 1.00 96.06 88 GLY A N 1
ATOM 676 C CA . GLY A 1 88 ? -8.498 3.602 19.088 1.00 96.06 88 GLY A CA 1
ATOM 677 C C . GLY A 1 88 ? -9.209 4.401 17.989 1.00 96.06 88 GLY A C 1
ATOM 678 O O . GLY A 1 88 ? -10.353 4.822 18.178 1.00 96.06 88 GLY A O 1
ATOM 679 N N . LEU A 1 89 ? -8.558 4.651 16.847 1.00 95.69 89 LEU A N 1
ATOM 680 C CA . LEU A 1 89 ? -9.178 5.374 15.739 1.00 95.69 89 LEU A CA 1
ATOM 681 C C . LEU A 1 89 ? -10.212 4.498 15.026 1.00 95.69 89 LEU A C 1
ATOM 683 O O . LEU A 1 89 ? -10.104 3.275 14.943 1.00 95.69 89 LEU A O 1
ATOM 687 N N . ARG A 1 90 ? -11.227 5.143 14.448 1.00 92.81 90 ARG A N 1
ATOM 688 C CA . ARG A 1 90 ? -12.246 4.438 13.669 1.00 92.81 90 ARG A CA 1
ATOM 689 C C . ARG A 1 90 ? -11.639 3.876 12.387 1.00 92.81 90 ARG A C 1
ATOM 691 O O . ARG A 1 90 ? -11.034 4.612 11.610 1.00 92.81 90 ARG A O 1
ATOM 698 N N . HIS A 1 91 ? -11.917 2.605 12.117 1.00 91.88 91 HIS A N 1
ATOM 699 C CA . HIS A 1 91 ? -11.547 1.974 10.858 1.00 91.88 91 HIS A CA 1
ATOM 700 C C . HIS A 1 91 ? -12.106 2.766 9.654 1.00 91.88 91 HIS A C 1
ATOM 702 O O . HIS A 1 91 ? -13.301 3.085 9.641 1.00 91.88 91 HIS A O 1
ATOM 708 N N . PRO A 1 92 ? -11.311 3.057 8.606 1.00 86.94 92 PRO A N 1
ATOM 709 C CA . PRO A 1 92 ? -11.733 3.925 7.502 1.00 86.94 92 PRO A CA 1
ATOM 710 C C . PRO A 1 92 ? -12.989 3.417 6.780 1.00 86.94 92 PRO A C 1
ATOM 712 O O . PRO A 1 92 ? -13.883 4.204 6.471 1.00 86.94 92 PRO A O 1
ATOM 715 N N . LEU A 1 93 ? -13.118 2.099 6.589 1.00 90.56 93 LEU A N 1
ATOM 716 C CA . LEU A 1 93 ? -14.309 1.485 5.976 1.00 90.56 93 LEU A CA 1
ATOM 717 C C . LEU A 1 93 ? -15.583 1.590 6.833 1.00 90.56 93 LEU A C 1
ATOM 719 O O . LEU A 1 93 ? -16.687 1.441 6.316 1.00 90.56 93 LEU A O 1
ATOM 723 N N . GLN A 1 94 ? -15.447 1.878 8.127 1.00 90.94 94 GLN A N 1
ATOM 724 C CA . GLN A 1 94 ? -16.567 2.124 9.038 1.00 90.94 94 GLN A CA 1
ATOM 725 C C . GLN A 1 94 ? -16.891 3.620 9.160 1.00 90.94 94 GLN A C 1
ATOM 727 O O . GLN A 1 94 ? -17.776 4.007 9.923 1.00 90.94 94 GLN A O 1
ATOM 732 N N . SER A 1 95 ? -16.181 4.486 8.430 1.00 88.00 95 SER A N 1
ATOM 733 C CA . SER A 1 95 ? -16.476 5.914 8.424 1.00 88.00 95 SER A CA 1
ATOM 734 C C . SER A 1 95 ? -17.900 6.173 7.910 1.00 88.00 95 SER A C 1
ATOM 736 O O . SER A 1 95 ? -18.290 5.599 6.884 1.00 88.00 95 SER A O 1
ATOM 738 N N . PRO A 1 96 ? -18.664 7.087 8.544 1.00 89.31 96 PRO A N 1
ATOM 739 C CA . PRO A 1 96 ? -19.987 7.492 8.069 1.00 89.31 96 PRO A CA 1
ATOM 740 C C . PRO A 1 96 ? -19.996 7.923 6.599 1.00 89.31 96 PRO A C 1
ATOM 742 O O . PRO A 1 96 ? -20.972 7.667 5.901 1.00 89.31 96 PRO A O 1
ATOM 745 N N . ARG A 1 97 ? -18.880 8.487 6.103 1.00 87.81 97 ARG A N 1
ATOM 746 C CA . ARG A 1 97 ? -18.698 8.884 4.695 1.00 87.81 97 ARG A CA 1
ATOM 747 C C . ARG A 1 97 ? -19.022 7.760 3.711 1.00 87.81 97 ARG A C 1
ATOM 749 O O . ARG A 1 97 ? -19.533 8.027 2.630 1.00 87.81 97 ARG A O 1
ATOM 756 N N . TYR A 1 98 ? -18.711 6.521 4.078 1.00 85.06 98 TYR A N 1
ATOM 757 C CA . TYR A 1 98 ? -18.886 5.361 3.211 1.00 85.06 98 TYR A CA 1
ATOM 758 C C . TYR A 1 98 ? -20.060 4.465 3.625 1.00 85.06 98 TYR A C 1
ATOM 760 O O . TYR A 1 98 ? -20.333 3.462 2.963 1.00 85.06 98 TYR A O 1
ATOM 768 N N . GLY A 1 99 ? -20.748 4.802 4.723 1.00 80.50 99 GLY A N 1
ATOM 769 C CA . GLY A 1 99 ? -21.913 4.072 5.225 1.00 80.50 99 GLY A CA 1
ATOM 770 C C . GLY A 1 99 ? -21.673 2.575 5.455 1.00 80.50 99 GLY A C 1
ATOM 771 O O . GLY A 1 99 ? -22.600 1.790 5.286 1.00 80.50 99 GLY A O 1
ATOM 772 N N . GLY A 1 100 ? -20.433 2.155 5.737 1.00 76.50 100 GLY A N 1
ATOM 773 C CA . GLY A 1 100 ? -20.072 0.741 5.927 1.00 76.50 100 GLY A CA 1
ATOM 774 C C . GLY A 1 100 ? -20.172 -0.148 4.674 1.00 76.50 100 GLY A C 1
ATOM 775 O O . GLY A 1 100 ? -20.062 -1.377 4.778 1.00 76.50 100 GLY A O 1
ATOM 776 N N . LYS A 1 101 ? -20.402 0.447 3.495 1.00 86.12 101 LYS A N 1
ATOM 777 C CA . LYS A 1 101 ? -20.582 -0.271 2.226 1.00 86.12 101 LYS A CA 1
ATOM 778 C C . LYS A 1 101 ? -19.283 -0.862 1.663 1.00 86.12 101 LYS A C 1
ATOM 780 O O . LYS A 1 101 ? -19.296 -2.053 1.349 1.00 86.12 101 LYS A O 1
ATOM 785 N N . PRO A 1 102 ? -18.179 -0.103 1.508 1.00 89.12 102 PRO A N 1
ATOM 786 C CA . PRO A 1 102 ? -16.963 -0.662 0.935 1.00 89.12 102 PRO A CA 1
ATOM 787 C C . PRO A 1 102 ? -16.352 -1.691 1.885 1.00 89.12 102 PRO A C 1
ATOM 789 O O . PRO A 1 102 ? -16.293 -1.486 3.097 1.00 89.12 102 PRO A O 1
ATOM 792 N N . LYS A 1 103 ? -15.904 -2.807 1.309 1.00 90.94 103 LYS A N 1
ATOM 793 C CA . LYS A 1 103 ? -15.240 -3.905 2.028 1.00 90.94 103 LYS A CA 1
ATOM 794 C C . LYS A 1 103 ? -13.735 -3.955 1.786 1.00 90.94 103 LYS A C 1
ATOM 796 O O . LYS A 1 103 ? -13.047 -4.699 2.465 1.00 90.94 103 LYS A O 1
ATOM 801 N N . VAL A 1 104 ? -13.253 -3.177 0.819 1.00 94.94 104 VAL A N 1
ATOM 802 C CA . VAL A 1 104 ? -11.878 -3.227 0.329 1.00 94.94 104 VAL A CA 1
ATOM 803 C C . VAL A 1 104 ? -11.350 -1.808 0.150 1.00 94.94 104 VAL A C 1
ATOM 805 O O . VAL A 1 104 ? -12.081 -0.915 -0.289 1.00 94.94 104 VAL A O 1
ATOM 808 N N . VAL A 1 105 ? -10.078 -1.619 0.478 1.00 94.25 105 VAL A N 1
ATOM 809 C CA . VAL A 1 105 ? -9.260 -0.459 0.144 1.00 94.25 105 VAL A CA 1
ATOM 810 C C . VAL A 1 105 ? -8.354 -0.858 -1.019 1.00 94.25 105 VAL A C 1
ATOM 812 O O . VAL A 1 105 ? -7.500 -1.731 -0.878 1.00 94.25 105 VAL A O 1
ATOM 815 N N . ASN A 1 106 ? -8.552 -0.228 -2.176 1.00 95.38 106 ASN A N 1
ATOM 816 C CA . ASN A 1 106 ? -7.710 -0.465 -3.345 1.00 95.38 106 ASN A CA 1
ATOM 817 C C . ASN A 1 106 ? -6.455 0.407 -3.264 1.00 95.38 106 ASN A C 1
ATOM 819 O O . ASN A 1 106 ? -6.552 1.634 -3.193 1.00 95.38 106 ASN A O 1
ATOM 823 N N . VAL A 1 107 ? -5.297 -0.235 -3.328 1.00 95.38 107 VAL A N 1
ATOM 824 C CA . VAL A 1 107 ? -3.970 0.380 -3.378 1.00 95.38 107 VAL A CA 1
ATOM 825 C C . VAL A 1 107 ? -3.392 0.084 -4.756 1.00 95.38 107 VAL A C 1
ATOM 827 O O . VAL A 1 107 ? -3.468 -1.048 -5.213 1.00 95.38 107 VAL A O 1
ATOM 830 N N . ASN A 1 108 ? -2.852 1.087 -5.444 1.00 95.00 108 ASN A N 1
ATOM 831 C CA . ASN A 1 108 ? -2.301 0.929 -6.791 1.00 95.00 108 ASN A CA 1
ATOM 832 C C . ASN A 1 108 ? -0.810 1.251 -6.738 1.00 95.00 108 ASN A C 1
ATOM 834 O O . ASN A 1 108 ? -0.458 2.386 -6.422 1.00 95.00 108 ASN A O 1
ATOM 838 N N . LEU A 1 109 ? 0.041 0.267 -7.022 1.00 93.00 109 LEU A N 1
ATOM 839 C CA . LEU A 1 109 ? 1.477 0.477 -7.176 1.00 93.00 109 LEU A CA 1
ATOM 840 C C . LEU A 1 109 ? 1.732 0.937 -8.608 1.00 93.00 109 LEU A C 1
ATOM 842 O O . LEU A 1 109 ? 1.532 0.176 -9.552 1.00 93.00 109 LEU A O 1
ATOM 846 N N . MET A 1 110 ? 2.105 2.202 -8.751 1.00 90.12 110 MET A N 1
ATOM 847 C CA . MET A 1 110 ? 2.349 2.870 -10.026 1.00 90.12 110 MET A CA 1
ATOM 848 C C . MET A 1 110 ? 3.583 3.747 -9.895 1.00 90.12 110 MET A C 1
ATOM 850 O O . MET A 1 110 ? 3.941 4.149 -8.785 1.00 90.12 110 MET A O 1
ATOM 854 N N . ASP A 1 111 ? 4.205 4.037 -11.029 1.00 83.50 111 ASP A N 1
ATOM 855 C CA . ASP A 1 111 ? 5.304 4.991 -11.068 1.00 83.50 111 ASP A CA 1
ATOM 856 C C . ASP A 1 111 ? 4.766 6.423 -10.926 1.00 83.50 111 ASP A C 1
ATOM 858 O O . ASP A 1 111 ? 3.628 6.718 -11.310 1.00 83.50 111 ASP A O 1
ATOM 862 N N . PHE A 1 112 ? 5.567 7.331 -10.391 1.00 72.56 112 PHE A N 1
ATOM 863 C CA . PHE A 1 112 ? 5.229 8.750 -10.350 1.00 72.56 112 PHE A CA 1
ATOM 864 C C . PHE A 1 112 ? 6.115 9.476 -11.356 1.00 72.56 112 PHE A C 1
ATOM 866 O O . PHE A 1 112 ? 7.335 9.414 -11.267 1.00 72.56 112 PHE A O 1
ATOM 873 N N . ASP A 1 113 ? 5.496 10.167 -12.322 1.00 65.00 113 ASP A N 1
ATOM 874 C CA . ASP A 1 113 ? 6.250 10.883 -13.361 1.00 65.00 113 ASP A CA 1
ATOM 875 C C . ASP A 1 113 ? 7.097 12.023 -12.747 1.00 65.00 113 ASP A C 1
ATOM 877 O O . ASP A 1 113 ? 8.150 12.371 -13.279 1.00 65.00 113 ASP A O 1
ATOM 881 N N . GLU A 1 114 ? 6.665 12.574 -11.602 1.00 57.72 114 GLU A N 1
ATOM 882 C CA . GLU A 1 114 ? 7.378 13.586 -10.816 1.00 57.72 114 GLU A CA 1
ATOM 883 C C . GLU A 1 114 ? 7.131 13.380 -9.305 1.00 57.72 114 GLU A C 1
ATOM 885 O O . GLU A 1 114 ? 5.984 13.273 -8.867 1.00 57.72 114 GLU A O 1
ATOM 890 N N . GLY A 1 115 ? 8.207 13.369 -8.506 1.00 50.72 115 GLY A N 1
ATOM 891 C CA . GLY A 1 115 ? 8.156 13.308 -7.036 1.00 50.72 115 GLY A CA 1
ATOM 892 C C . GLY A 1 115 ? 7.933 11.908 -6.441 1.00 50.72 115 GLY A C 1
ATOM 893 O O . GLY A 1 115 ? 7.486 10.983 -7.106 1.00 50.72 115 GLY A O 1
ATOM 894 N N . ASN A 1 116 ? 8.232 11.747 -5.146 1.00 51.88 116 ASN A N 1
ATOM 895 C CA . ASN A 1 116 ? 8.007 10.493 -4.401 1.00 51.88 116 ASN A CA 1
ATOM 896 C C . ASN A 1 116 ? 6.588 10.412 -3.794 1.00 51.88 116 ASN A C 1
ATOM 898 O O . ASN A 1 116 ? 6.374 9.673 -2.831 1.00 51.88 116 ASN A O 1
ATOM 902 N N . GLY A 1 117 ? 5.636 11.217 -4.285 1.00 53.12 117 GLY A N 1
ATOM 903 C CA . GLY A 1 117 ? 4.321 11.372 -3.661 1.00 53.12 117 GLY A CA 1
ATOM 904 C C . GLY A 1 117 ? 4.440 11.897 -2.229 1.00 53.12 117 GLY A C 1
ATOM 905 O O . GLY A 1 117 ? 3.837 11.344 -1.305 1.00 53.12 117 GLY A O 1
ATOM 906 N N . THR A 1 118 ? 5.277 12.916 -2.016 1.00 50.59 118 THR A N 1
ATOM 907 C CA . THR A 1 118 ? 5.497 13.441 -0.668 1.00 50.59 118 THR A CA 1
ATOM 908 C C . THR A 1 118 ? 4.310 14.302 -0.245 1.00 50.59 118 THR A C 1
ATOM 910 O O . THR A 1 118 ? 3.746 15.048 -1.039 1.00 50.59 118 THR A O 1
ATOM 913 N N . THR A 1 119 ? 3.935 14.256 1.037 1.00 50.09 119 THR A N 1
ATOM 914 C CA . THR A 1 119 ? 2.876 15.110 1.618 1.00 50.09 119 THR A CA 1
ATOM 915 C C . THR A 1 119 ? 3.156 16.620 1.460 1.00 50.09 119 THR A C 1
ATOM 917 O O . THR A 1 119 ? 2.271 17.433 1.714 1.00 50.09 119 THR A O 1
ATOM 920 N N . TYR A 1 120 ? 4.368 16.996 1.034 1.00 51.91 120 TYR A N 1
ATOM 921 C CA . TYR A 1 120 ? 4.803 18.370 0.784 1.00 51.91 120 TYR A CA 1
ATOM 922 C C . TYR A 1 120 ? 5.037 18.689 -0.697 1.00 51.91 120 TYR A C 1
ATOM 924 O O . TYR A 1 120 ? 5.530 19.778 -0.989 1.00 51.91 120 TYR A O 1
ATOM 932 N N . ASP A 1 121 ? 4.675 17.800 -1.627 1.00 49.81 121 ASP A N 1
ATOM 933 C CA . ASP A 1 121 ? 4.583 18.189 -3.032 1.00 49.81 121 ASP A CA 1
ATOM 934 C C . ASP A 1 121 ? 3.488 19.266 -3.106 1.00 49.81 121 ASP A C 1
ATOM 936 O O . ASP A 1 121 ? 2.306 19.001 -2.862 1.00 49.81 121 ASP A O 1
ATOM 940 N N . GLU A 1 122 ? 3.900 20.524 -3.295 1.00 46.34 122 GLU A N 1
ATOM 941 C CA . GLU A 1 122 ? 2.990 21.663 -3.213 1.00 46.34 122 GLU A CA 1
ATOM 942 C C . GLU A 1 122 ? 1.824 21.465 -4.194 1.00 46.34 122 GLU A C 1
ATOM 944 O O . GLU A 1 122 ? 2.055 21.157 -5.369 1.00 46.34 122 GLU A O 1
ATOM 949 N N . PRO A 1 123 ? 0.561 21.730 -3.801 1.00 39.62 123 PRO A N 1
ATOM 950 C CA . PRO A 1 123 ? -0.418 22.112 -4.797 1.00 39.62 123 PRO A CA 1
ATOM 951 C C . PRO A 1 123 ? 0.102 23.416 -5.399 1.00 39.62 123 PRO A C 1
ATOM 953 O O . PRO A 1 123 ? 0.009 24.471 -4.772 1.00 39.62 123 PRO A O 1
ATOM 956 N N . ILE A 1 124 ? 0.692 23.342 -6.593 1.00 39.56 124 ILE A N 1
ATOM 957 C CA . ILE A 1 124 ? 1.197 24.512 -7.308 1.00 39.56 124 ILE A CA 1
ATOM 958 C C . ILE A 1 124 ? -0.011 25.371 -7.694 1.00 39.56 124 ILE A C 1
ATOM 960 O O . ILE A 1 124 ? -0.536 25.313 -8.808 1.00 39.56 124 ILE A O 1
ATOM 964 N N . TRP A 1 125 ? -0.481 26.198 -6.767 1.00 36.12 125 TRP A N 1
ATOM 965 C CA . TRP A 1 125 ? -1.350 27.310 -7.083 1.00 36.12 125 TRP A CA 1
ATOM 966 C C . TRP A 1 125 ? -0.477 28.353 -7.772 1.00 36.12 125 TRP A C 1
ATOM 968 O O . TRP A 1 125 ? 0.115 29.223 -7.137 1.00 36.12 125 TRP A O 1
ATOM 978 N N . LYS A 1 126 ? -0.370 28.274 -9.103 1.00 38.00 126 LYS A N 1
ATOM 979 C CA . LYS A 1 126 ? 0.120 29.407 -9.892 1.00 38.00 126 LYS A CA 1
ATOM 980 C C . LYS A 1 126 ? -0.908 30.540 -9.820 1.00 38.00 126 LYS A C 1
ATOM 982 O O . LYS A 1 126 ? -1.644 30.778 -10.772 1.00 38.00 126 LYS A O 1
ATOM 987 N N . ALA A 1 127 ? -0.905 31.298 -8.730 1.00 49.56 127 ALA A N 1
ATOM 988 C CA . ALA A 1 127 ? -1.261 32.706 -8.795 1.00 49.56 127 ALA A CA 1
ATOM 989 C C . ALA A 1 127 ? -0.150 33.562 -8.191 1.00 49.56 127 ALA A C 1
ATOM 991 O O . ALA A 1 127 ? 0.437 33.216 -7.173 1.00 49.56 127 ALA A O 1
ATOM 992 N N . ALA A 1 128 ? 0.053 34.718 -8.824 1.00 43.03 128 ALA A N 1
ATOM 993 C CA . ALA A 1 128 ? 0.867 35.847 -8.372 1.00 43.03 128 ALA A CA 1
ATOM 994 C C . ALA A 1 128 ? 2.361 35.880 -8.751 1.00 43.03 128 ALA A C 1
ATOM 996 O O . ALA A 1 128 ? 3.175 36.357 -7.967 1.00 43.03 128 ALA A O 1
ATOM 997 N N . GLN A 1 129 ? 2.727 35.519 -9.990 1.00 47.69 129 GLN A N 1
ATOM 998 C CA . GLN A 1 129 ? 4.037 35.921 -10.546 1.00 47.69 129 GLN A CA 1
ATOM 999 C C . GLN A 1 129 ? 4.022 36.573 -11.938 1.00 47.69 129 GLN A C 1
ATOM 1001 O O . GLN A 1 129 ? 5.044 36.590 -12.618 1.00 47.69 129 GLN A O 1
ATOM 1006 N N . ARG A 1 130 ? 2.931 37.227 -12.359 1.00 38.62 130 ARG A N 1
ATOM 1007 C CA . ARG A 1 130 ? 3.070 38.295 -13.368 1.00 38.62 130 ARG A CA 1
ATOM 1008 C C . ARG A 1 130 ? 2.272 39.539 -13.005 1.00 38.62 130 ARG A C 1
ATOM 1010 O O . ARG A 1 130 ? 1.056 39.486 -12.884 1.00 38.62 130 ARG A O 1
ATOM 1017 N N . ALA A 1 131 ? 3.037 40.625 -12.906 1.00 42.12 131 ALA A N 1
ATOM 1018 C CA . ALA A 1 131 ? 2.654 42.028 -12.860 1.00 42.12 131 ALA A CA 1
ATOM 1019 C C . ALA A 1 131 ? 2.016 42.528 -11.552 1.00 42.12 131 ALA A C 1
ATOM 1021 O O . ALA A 1 131 ? 0.826 42.820 -11.480 1.00 42.12 131 ALA A O 1
ATOM 1022 N N . ARG A 1 132 ? 2.866 42.758 -10.543 1.00 34.41 132 ARG A N 1
ATOM 1023 C CA . ARG A 1 132 ? 2.838 44.089 -9.919 1.00 34.41 132 ARG A CA 1
ATOM 1024 C C . ARG A 1 132 ? 3.488 45.058 -10.926 1.00 34.41 132 ARG A C 1
ATOM 1026 O O . ARG A 1 132 ? 4.506 44.650 -11.491 1.00 34.41 132 ARG A O 1
ATOM 1033 N N . PRO A 1 133 ? 2.878 46.220 -11.226 1.00 45.75 133 PRO A N 1
ATOM 1034 C CA . PRO A 1 133 ? 3.500 47.232 -12.077 1.00 45.75 133 PRO A CA 1
ATOM 1035 C C . PRO A 1 133 ? 4.816 47.733 -11.477 1.00 45.75 133 PRO A C 1
ATOM 1037 O O . PRO A 1 133 ? 4.941 47.704 -10.229 1.00 45.75 133 PRO A O 1
#

Radius of gyration: 22.38 Å; chains: 1; bounding box: 43×75×48 Å